Protein AF-A0A741E3R8-F1 (afdb_monomer_lite)

InterPro domains:
  IPR009739 Lysozyme inhibitor LprI-like, N-terminal [PF07007] (12-61)

Radius of gyration: 17.71 Å; chains: 1; bounding box: 49×17×45 Å

Structure (mmCIF, N/CA/C/O backbone):
data_AF-A0A741E3R8-F1
#
_entry.id   AF-A0A741E3R8-F1
#
loop_
_atom_site.group_PDB
_atom_site.id
_atom_site.type_symbol
_atom_site.label_atom_id
_atom_site.label_alt_id
_atom_site.label_comp_id
_atom_site.label_asym_id
_atom_site.label_entity_id
_atom_site.label_seq_id
_atom_site.pdbx_PDB_ins_code
_atom_site.Cartn_x
_atom_site.Cartn_y
_atom_site.Cartn_z
_atom_site.occupancy
_atom_site.B_iso_or_equiv
_atom_site.auth_seq_id
_atom_site.auth_comp_id
_atom_site.auth_asym_id
_atom_site.auth_atom_id
_atom_site.pdbx_PDB_model_num
ATOM 1 N N . ASN A 1 1 ? -21.584 -1.112 22.307 1.00 55.84 1 ASN A N 1
ATOM 2 C CA . ASN A 1 1 ? -20.936 -2.031 23.280 1.00 55.84 1 ASN A CA 1
ATOM 3 C C . ASN A 1 1 ? -19.635 -1.329 23.617 1.00 55.84 1 ASN A C 1
ATOM 5 O O . ASN A 1 1 ? -18.772 -1.330 22.759 1.00 55.84 1 ASN A O 1
ATOM 9 N N . ALA A 1 2 ? -19.535 -0.622 24.750 1.00 63.09 2 ALA A N 1
ATOM 10 C CA . ALA A 1 2 ? -18.600 0.510 24.917 1.00 63.09 2 ALA A CA 1
ATOM 11 C C . ALA A 1 2 ? -17.124 0.215 24.554 1.00 63.09 2 ALA A C 1
ATOM 13 O O . ALA A 1 2 ? -16.437 1.076 24.023 1.00 63.09 2 ALA A O 1
ATOM 14 N N . ALA A 1 3 ? -16.653 -1.022 24.751 1.00 66.44 3 ALA A N 1
ATOM 15 C CA . ALA A 1 3 ? -15.301 -1.437 24.364 1.00 66.44 3 ALA A CA 1
ATOM 16 C C . ALA A 1 3 ? -15.074 -1.535 22.837 1.00 66.44 3 ALA A C 1
ATOM 18 O O . ALA A 1 3 ? -13.954 -1.343 22.371 1.00 66.44 3 ALA A O 1
ATOM 19 N N . LEU A 1 4 ? -16.116 -1.842 22.057 1.00 65.94 4 LEU A N 1
ATOM 20 C CA . LEU A 1 4 ? -16.077 -1.838 20.589 1.00 65.94 4 LEU A CA 1
ATOM 21 C C . LEU A 1 4 ? -16.065 -0.400 20.052 1.00 65.94 4 LEU A C 1
ATOM 23 O O . LEU A 1 4 ? -15.316 -0.095 19.125 1.00 65.94 4 LEU A O 1
ATOM 27 N N . ASP A 1 5 ? -16.837 0.481 20.692 1.00 70.31 5 ASP A N 1
ATOM 28 C CA . ASP A 1 5 ? -16.976 1.888 20.309 1.00 70.31 5 ASP A CA 1
ATOM 29 C C . ASP A 1 5 ? -15.634 2.645 20.456 1.00 70.31 5 ASP A C 1
ATOM 31 O O . ASP A 1 5 ? -15.275 3.443 19.590 1.00 70.31 5 ASP A O 1
ATOM 35 N N . ASP A 1 6 ? -14.826 2.309 21.470 1.00 80.62 6 ASP A N 1
ATOM 36 C C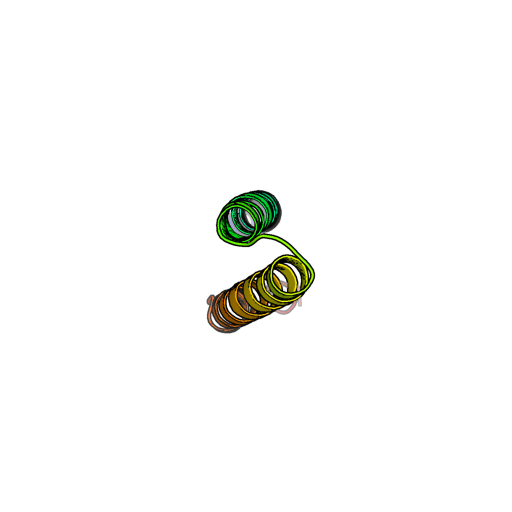A . ASP A 1 6 ? -13.468 2.850 21.658 1.00 80.62 6 ASP A CA 1
ATOM 37 C C . ASP A 1 6 ? -12.405 2.205 20.741 1.00 80.62 6 ASP A C 1
ATOM 39 O O . ASP A 1 6 ? -11.376 2.815 20.429 1.00 80.62 6 ASP A O 1
ATOM 43 N N . ALA A 1 7 ? -12.623 0.968 20.281 1.00 81.38 7 ALA A N 1
ATOM 44 C CA . ALA A 1 7 ? -11.666 0.239 19.446 1.00 81.38 7 ALA A CA 1
ATOM 45 C C . ALA A 1 7 ? -11.662 0.721 17.985 1.00 81.38 7 ALA A C 1
ATOM 47 O O . ALA A 1 7 ? -10.606 0.724 17.341 1.00 81.38 7 ALA A O 1
ATOM 48 N N . ILE A 1 8 ? -12.815 1.165 17.470 1.00 84.19 8 ILE A N 1
ATOM 49 C CA . ILE A 1 8 ? -12.973 1.619 16.080 1.00 84.19 8 ILE A CA 1
ATOM 50 C C . ILE A 1 8 ? -12.059 2.822 15.759 1.00 84.19 8 ILE A C 1
ATOM 52 O O . ILE A 1 8 ? -11.282 2.725 14.803 1.00 84.19 8 ILE A O 1
ATOM 56 N N . PRO A 1 9 ? -12.040 3.925 16.539 1.00 87.50 9 PRO A N 1
ATOM 57 C CA . PRO A 1 9 ? -11.142 5.054 16.276 1.00 87.50 9 PRO A CA 1
ATOM 58 C C . PRO A 1 9 ? -9.657 4.672 16.299 1.00 87.50 9 PRO A C 1
ATOM 60 O O . PRO A 1 9 ? -8.875 5.157 15.479 1.00 87.50 9 PRO A O 1
ATOM 63 N N . ILE A 1 10 ? -9.258 3.772 17.205 1.00 87.88 10 ILE A N 1
ATOM 64 C CA . ILE A 1 10 ? -7.877 3.279 17.305 1.00 87.88 10 ILE A CA 1
ATOM 65 C C . ILE A 1 10 ? -7.511 2.465 16.059 1.00 87.88 10 ILE A C 1
ATOM 67 O O . ILE A 1 10 ? -6.418 2.635 15.510 1.00 87.88 10 ILE A O 1
ATOM 71 N N . ALA A 1 11 ? -8.410 1.592 15.600 1.00 86.38 11 ALA A N 1
ATOM 72 C CA . ALA A 1 11 ? -8.211 0.794 14.396 1.00 86.38 11 ALA A CA 1
ATOM 73 C C . ALA A 1 11 ? -8.079 1.682 13.149 1.00 86.38 11 ALA A C 1
ATOM 75 O O . ALA A 1 11 ? -7.131 1.512 12.378 1.00 86.38 11 ALA A O 1
ATOM 76 N N . LEU A 1 12 ? -8.954 2.682 12.996 1.00 86.94 12 LEU A N 1
ATOM 77 C CA . LEU A 1 12 ? -8.890 3.655 11.901 1.00 86.94 12 LEU A CA 1
ATOM 78 C C . LEU A 1 12 ? -7.589 4.468 11.930 1.00 86.94 12 LEU A C 1
ATOM 80 O O . LEU A 1 12 ? -6.930 4.608 10.900 1.00 86.94 12 LEU A O 1
ATOM 84 N N . TYR A 1 13 ? -7.164 4.937 13.107 1.00 90.94 13 TYR A N 1
ATOM 85 C CA . TYR A 1 13 ? -5.888 5.639 13.264 1.00 90.94 13 TYR A CA 1
ATOM 86 C C . TYR A 1 13 ? -4.695 4.767 12.851 1.00 90.94 13 TYR A C 1
ATOM 88 O O . TYR A 1 13 ? -3.794 5.221 12.145 1.00 90.94 13 TYR A O 1
ATOM 96 N N . ARG A 1 14 ? -4.681 3.494 13.261 1.00 89.44 14 ARG A N 1
ATOM 97 C CA . ARG A 1 14 ? -3.620 2.545 12.888 1.00 89.44 14 ARG A CA 1
ATOM 98 C C . ARG A 1 14 ? -3.618 2.243 11.392 1.00 89.44 14 ARG A C 1
ATOM 100 O O . ARG A 1 14 ? -2.538 2.126 10.813 1.00 89.44 14 ARG A O 1
ATOM 107 N N . LEU A 1 15 ? -4.792 2.145 10.767 1.00 90.38 15 LEU A N 1
ATOM 108 C CA . LEU A 1 15 ? -4.918 1.959 9.323 1.00 90.38 15 LEU A CA 1
ATOM 109 C C . LEU A 1 15 ? -4.355 3.164 8.557 1.00 90.38 15 LEU A C 1
ATOM 111 O O . LEU A 1 15 ? -3.553 2.977 7.640 1.00 90.38 15 LEU A O 1
ATOM 115 N N . ASP A 1 16 ? -4.697 4.387 8.972 1.00 93.12 16 ASP A N 1
ATOM 116 C CA . ASP A 1 16 ? -4.148 5.614 8.382 1.00 93.12 16 ASP A CA 1
ATOM 117 C C . ASP A 1 16 ? -2.622 5.684 8.546 1.00 93.12 16 ASP A C 1
ATOM 119 O O . ASP A 1 16 ? -1.889 5.893 7.575 1.00 93.12 16 ASP A O 1
ATOM 123 N N . LYS A 1 17 ? -2.108 5.389 9.747 1.00 96.19 17 LYS A N 1
ATOM 124 C CA . LYS A 1 17 ? -0.660 5.300 9.988 1.00 96.19 17 LYS A CA 1
ATOM 125 C C . LYS A 1 17 ? 0.017 4.254 9.110 1.00 96.19 17 LYS A C 1
ATOM 127 O O . LYS A 1 17 ? 1.047 4.548 8.509 1.00 96.19 17 LYS A O 1
ATOM 132 N N . SER A 1 18 ? -0.572 3.069 8.973 1.00 94.62 18 SER A N 1
ATOM 133 C CA . SER A 1 18 ? -0.067 2.026 8.076 1.00 94.62 18 SER A CA 1
ATOM 134 C C . SER A 1 18 ? -0.010 2.503 6.621 1.00 94.62 18 SER A C 1
ATOM 136 O O . SER A 1 18 ? 0.966 2.228 5.924 1.00 94.62 18 SER A O 1
ATOM 138 N N . ASN A 1 19 ? -1.013 3.256 6.162 1.00 95.56 19 ASN A N 1
ATOM 139 C CA . ASN A 1 19 ? -1.024 3.827 4.818 1.00 95.56 19 ASN A CA 1
ATOM 140 C C . ASN A 1 19 ? 0.080 4.883 4.620 1.00 95.56 19 ASN A C 1
ATOM 142 O O . ASN A 1 19 ? 0.767 4.870 3.598 1.00 95.56 19 ASN A O 1
ATOM 146 N N . GLN A 1 20 ? 0.307 5.755 5.608 1.00 97.69 20 GLN A N 1
ATOM 147 C CA . GLN A 1 20 ? 1.401 6.735 5.574 1.00 97.69 20 GLN A CA 1
ATOM 148 C C . GLN A 1 20 ? 2.771 6.050 5.468 1.00 97.69 20 GLN A C 1
ATOM 150 O O . GLN A 1 20 ? 3.588 6.441 4.630 1.00 97.69 20 GLN A O 1
ATOM 155 N N . GLU A 1 21 ? 3.018 5.005 6.264 1.00 97.50 21 GLU A N 1
ATOM 156 C CA . GLU A 1 21 ? 4.277 4.252 6.187 1.00 97.50 21 GLU A CA 1
ATOM 157 C C . GLU A 1 21 ? 4.429 3.504 4.859 1.00 97.50 21 GLU A C 1
ATOM 159 O O . GLU A 1 21 ? 5.519 3.492 4.285 1.00 97.50 21 GLU A O 1
ATOM 164 N N . PHE A 1 22 ? 3.343 2.951 4.310 1.00 97.38 22 PHE A N 1
ATOM 165 C CA . PHE A 1 22 ? 3.369 2.329 2.986 1.00 97.38 22 PHE A CA 1
ATOM 166 C C . PHE A 1 22 ? 3.778 3.325 1.890 1.00 97.38 22 PHE A C 1
ATOM 168 O O . PHE A 1 22 ? 4.611 2.999 1.044 1.00 97.38 22 PHE A O 1
ATOM 175 N N . ILE A 1 23 ? 3.254 4.556 1.921 1.00 96.19 23 ILE A N 1
ATOM 176 C CA . ILE A 1 23 ? 3.632 5.602 0.960 1.00 96.19 23 ILE A CA 1
ATOM 177 C C . ILE A 1 23 ? 5.1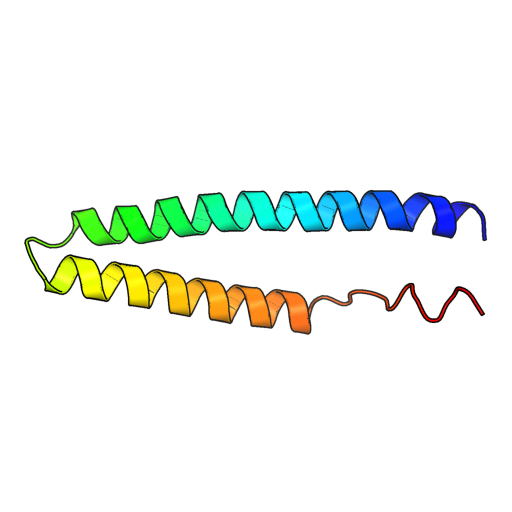34 5.904 1.049 1.00 96.19 23 ILE A C 1
ATOM 179 O O . ILE A 1 23 ? 5.794 5.992 0.010 1.00 96.19 23 ILE A O 1
ATOM 183 N N . ARG A 1 24 ? 5.692 6.018 2.265 1.00 96.31 24 ARG A N 1
ATOM 184 C CA . ARG A 1 24 ? 7.138 6.237 2.465 1.00 96.31 24 ARG A CA 1
ATOM 185 C C . ARG A 1 24 ? 7.968 5.065 1.950 1.00 96.31 24 ARG A C 1
ATOM 187 O O . ARG A 1 24 ? 8.932 5.283 1.220 1.00 96.31 24 ARG A O 1
ATOM 194 N N . TYR A 1 25 ? 7.568 3.838 2.280 1.00 95.12 25 TYR A N 1
ATOM 195 C CA . TYR A 1 25 ? 8.213 2.616 1.801 1.00 95.12 25 TYR A CA 1
ATOM 196 C C . TYR A 1 25 ? 8.230 2.548 0.269 1.00 95.12 25 TYR A C 1
ATOM 198 O O . TYR A 1 25 ? 9.292 2.370 -0.324 1.00 95.12 25 TYR A O 1
ATOM 206 N N . ARG A 1 26 ? 7.081 2.766 -0.381 1.00 94.88 26 ARG A N 1
ATOM 207 C CA . ARG A 1 26 ? 6.953 2.750 -1.845 1.00 94.88 26 ARG A CA 1
ATOM 208 C C . ARG A 1 26 ? 7.878 3.769 -2.504 1.00 94.88 26 ARG A C 1
ATOM 210 O O . ARG A 1 26 ? 8.549 3.436 -3.475 1.00 94.88 26 ARG A O 1
ATOM 217 N N . LEU A 1 27 ? 7.918 4.999 -1.983 1.00 91.25 27 LEU A N 1
ATOM 218 C CA . LEU A 1 27 ? 8.815 6.037 -2.497 1.00 91.25 27 LEU A CA 1
ATOM 219 C C . LEU A 1 27 ? 10.279 5.608 -2.366 1.00 91.25 27 LEU A C 1
ATOM 221 O O . LEU A 1 27 ? 10.994 5.620 -3.360 1.00 91.25 27 LEU A O 1
ATOM 225 N N . ALA A 1 28 ? 10.708 5.152 -1.187 1.00 90.88 28 ALA A N 1
ATOM 226 C CA . ALA A 1 28 ? 12.089 4.726 -0.967 1.00 90.88 28 ALA A CA 1
ATOM 227 C C . ALA A 1 28 ? 12.508 3.560 -1.884 1.00 90.88 28 ALA A C 1
ATOM 229 O O . ALA A 1 28 ? 13.572 3.615 -2.499 1.00 90.88 28 ALA A O 1
ATOM 230 N N . GLN A 1 29 ? 11.665 2.531 -2.025 1.00 89.00 29 GLN A N 1
ATOM 231 C CA . GLN A 1 29 ? 11.955 1.370 -2.876 1.00 89.00 29 GLN A CA 1
ATOM 232 C C . GLN A 1 29 ? 12.018 1.739 -4.361 1.00 89.00 29 GLN A C 1
ATOM 234 O O . GLN A 1 29 ? 12.942 1.334 -5.068 1.00 89.00 29 GLN A O 1
ATOM 239 N N . CYS A 1 30 ? 11.064 2.537 -4.844 1.00 88.31 30 CYS A N 1
ATOM 240 C CA . CYS A 1 30 ? 11.008 2.877 -6.263 1.00 88.31 30 CYS A CA 1
ATOM 241 C C . CYS A 1 30 ? 12.027 3.951 -6.660 1.00 88.31 30 CYS A C 1
ATOM 243 O O . CYS A 1 30 ? 12.548 3.893 -7.771 1.00 88.31 30 CYS A O 1
ATOM 245 N N . SER A 1 31 ? 12.386 4.872 -5.761 1.00 81.88 31 SER A N 1
ATOM 246 C CA . SER A 1 31 ? 13.513 5.792 -5.971 1.00 81.88 31 SER A CA 1
ATOM 247 C C . SER A 1 31 ? 14.859 5.067 -5.925 1.00 81.88 31 SER A C 1
ATOM 249 O O . SER A 1 31 ? 15.763 5.407 -6.682 1.00 81.88 31 SER A O 1
ATOM 251 N N . PHE A 1 32 ? 15.008 4.015 -5.110 1.00 70.19 32 PHE A N 1
ATOM 252 C CA . PHE A 1 32 ? 16.193 3.162 -5.198 1.00 70.19 32 PHE A CA 1
ATOM 253 C C . PHE A 1 32 ? 16.293 2.482 -6.569 1.00 70.19 32 PHE A C 1
ATOM 255 O O . PHE A 1 32 ? 17.379 2.463 -7.138 1.00 70.19 32 PHE A O 1
ATOM 262 N N . ALA A 1 33 ? 15.185 2.005 -7.149 1.00 63.44 33 ALA A N 1
ATOM 263 C CA . ALA A 1 33 ? 15.179 1.414 -8.493 1.00 63.44 33 ALA A CA 1
ATOM 264 C C . ALA A 1 33 ? 15.645 2.389 -9.599 1.00 63.44 33 ALA A C 1
ATOM 266 O O . ALA A 1 33 ? 16.201 1.946 -10.608 1.00 63.44 33 ALA A O 1
ATOM 267 N N . GLU A 1 34 ? 15.476 3.700 -9.396 1.00 64.12 34 GLU A N 1
ATOM 268 C CA . GLU A 1 34 ? 15.984 4.752 -10.290 1.00 64.12 34 GLU A CA 1
ATOM 269 C C . GLU A 1 34 ? 17.521 4.793 -10.324 1.00 64.12 34 GLU A C 1
ATOM 271 O O . GLU A 1 34 ? 18.125 4.981 -11.381 1.00 64.12 34 GLU A O 1
ATOM 276 N N . SER A 1 35 ? 18.170 4.533 -9.181 1.00 66.12 35 SER A N 1
ATOM 277 C CA . SER A 1 35 ? 19.636 4.586 -9.044 1.00 66.12 35 SER A CA 1
ATOM 278 C C . SER A 1 35 ? 20.399 3.534 -9.868 1.00 66.12 35 SER A C 1
ATOM 280 O O . SER A 1 35 ? 21.619 3.609 -9.984 1.00 66.12 35 SER A O 1
ATOM 282 N N . TRP A 1 36 ? 19.694 2.582 -10.492 1.00 61.31 36 TRP A N 1
ATOM 283 C CA . TRP A 1 36 ? 20.270 1.486 -11.283 1.00 61.31 36 TRP A CA 1
ATOM 284 C C . TRP A 1 36 ? 20.196 1.727 -12.803 1.00 61.31 36 TRP A C 1
ATOM 286 O O . TRP A 1 36 ? 20.482 0.810 -13.579 1.00 61.31 36 TRP A O 1
ATOM 296 N N . GLY A 1 37 ? 19.767 2.910 -1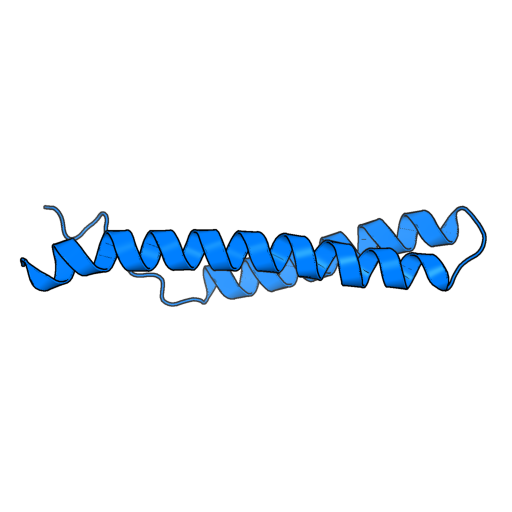3.267 1.00 58.69 37 GLY A N 1
ATOM 297 C CA . GLY A 1 37 ? 19.579 3.178 -14.697 1.00 58.69 37 GLY A CA 1
ATOM 298 C C . GLY A 1 37 ? 19.884 4.612 -15.129 1.00 58.69 37 GLY A C 1
ATOM 299 O O . GLY A 1 37 ? 19.337 5.567 -14.591 1.00 58.69 37 GLY A O 1
ATOM 300 N N . ASN A 1 38 ? 20.683 4.754 -16.190 1.00 52.47 38 ASN A N 1
ATOM 301 C CA . ASN A 1 38 ? 20.935 6.030 -16.861 1.00 52.47 38 ASN A CA 1
ATOM 302 C C . ASN A 1 38 ? 19.892 6.223 -17.990 1.00 52.47 38 ASN A C 1
ATOM 304 O O . ASN A 1 38 ? 19.962 5.528 -19.003 1.00 52.47 38 ASN A O 1
ATOM 308 N N . GLY A 1 39 ? 18.921 7.139 -17.845 1.00 61.34 39 GLY A N 1
ATOM 309 C CA . GLY A 1 39 ? 18.017 7.576 -18.935 1.00 61.34 39 GLY A CA 1
ATOM 310 C C . GLY A 1 39 ? 16.539 7.144 -18.835 1.00 61.34 39 GLY A C 1
ATOM 311 O O . GLY A 1 39 ? 16.051 6.792 -17.766 1.00 61.34 39 GLY A O 1
ATOM 312 N N . VAL A 1 40 ? 15.806 7.171 -19.965 1.00 58.91 40 VAL A N 1
ATOM 313 C CA . VAL A 1 40 ? 14.335 6.953 -20.072 1.00 58.91 40 VAL A CA 1
ATOM 314 C C . VAL A 1 40 ? 13.864 5.612 -19.478 1.00 58.91 40 VAL A C 1
ATOM 316 O O . VAL A 1 40 ? 12.777 5.534 -18.911 1.00 58.91 40 VAL A O 1
ATOM 319 N N . GLY A 1 41 ? 14.703 4.570 -19.523 1.00 59.16 41 GLY A N 1
ATOM 320 C CA . GLY A 1 41 ? 14.411 3.275 -18.894 1.00 59.16 41 GLY A CA 1
ATOM 321 C C . GLY A 1 41 ? 14.334 3.323 -17.362 1.00 59.16 41 GLY A C 1
ATOM 322 O O . GLY A 1 41 ? 13.702 2.459 -16.760 1.00 59.16 41 GLY A O 1
ATOM 323 N N . SER A 1 42 ? 14.930 4.339 -16.731 1.00 63.81 42 SER A N 1
ATOM 324 C CA . SER A 1 42 ? 14.847 4.576 -15.286 1.00 63.81 42 SER A CA 1
ATOM 325 C C . SER A 1 42 ? 13.458 5.084 -14.877 1.00 63.81 42 SER A C 1
ATOM 327 O O . SER A 1 42 ? 12.843 4.564 -13.947 1.00 63.81 42 SER A O 1
ATOM 329 N N . PHE A 1 43 ? 12.883 5.994 -15.671 1.00 65.56 43 PHE A N 1
ATOM 330 C CA . PHE A 1 43 ? 11.532 6.515 -15.455 1.00 65.56 43 PHE A CA 1
ATOM 331 C C . PHE A 1 43 ? 10.475 5.408 -15.564 1.00 65.56 43 PHE A C 1
ATOM 333 O O . PHE A 1 43 ? 9.664 5.237 -14.659 1.00 65.56 43 PHE A O 1
ATOM 340 N N . THR A 1 44 ? 10.519 4.580 -16.616 1.00 73.50 44 THR A N 1
ATOM 341 C CA . THR A 1 44 ? 9.577 3.454 -16.774 1.00 73.50 44 THR A CA 1
ATOM 342 C C . THR A 1 44 ? 9.668 2.449 -15.618 1.00 73.50 44 THR A C 1
ATOM 344 O O . THR A 1 44 ? 8.644 1.919 -15.185 1.00 73.50 44 THR A O 1
ATOM 347 N N . ARG A 1 45 ? 10.869 2.221 -15.064 1.00 77.69 45 ARG A N 1
ATOM 348 C CA . ARG A 1 45 ? 11.072 1.343 -13.898 1.00 77.69 45 ARG A CA 1
ATOM 349 C C . ARG A 1 45 ?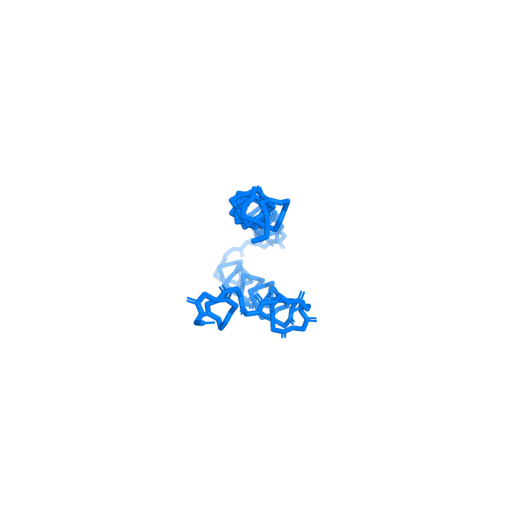 10.415 1.883 -12.628 1.00 77.69 45 ARG A C 1
ATOM 351 O O . ARG A 1 45 ? 9.848 1.088 -11.881 1.00 77.69 45 ARG A O 1
ATOM 358 N N . ILE A 1 46 ? 10.427 3.199 -12.405 1.00 83.69 46 ILE A N 1
ATOM 359 C CA . ILE A 1 46 ? 9.761 3.815 -11.246 1.00 83.69 46 ILE A CA 1
ATOM 360 C C . ILE A 1 46 ? 8.253 3.560 -11.286 1.00 83.69 46 ILE A C 1
ATOM 362 O O . ILE A 1 46 ? 7.692 3.077 -10.303 1.00 83.69 46 ILE A O 1
ATOM 366 N N . TYR A 1 47 ? 7.592 3.840 -12.415 1.00 84.56 47 TYR A N 1
ATOM 367 C CA . TYR A 1 47 ? 6.141 3.636 -12.521 1.00 84.56 47 TYR A CA 1
ATOM 368 C C . TYR A 1 47 ? 5.762 2.168 -12.403 1.00 84.56 47 TYR A C 1
ATOM 370 O O . TYR A 1 47 ? 4.778 1.853 -11.737 1.00 84.56 47 TYR A O 1
ATOM 378 N N . PHE A 1 48 ? 6.555 1.276 -13.000 1.00 88.44 48 PHE A N 1
ATOM 379 C CA . PHE A 1 48 ? 6.335 -0.157 -12.860 1.00 88.44 48 PHE A CA 1
ATOM 380 C C . PHE A 1 48 ? 6.454 -0.605 -11.394 1.00 88.44 48 PHE A C 1
ATOM 382 O O . PHE A 1 48 ? 5.553 -1.266 -10.886 1.00 88.44 48 PHE A O 1
ATOM 389 N N . CYS A 1 49 ? 7.504 -0.172 -10.685 1.00 91.25 49 CYS A N 1
ATOM 390 C CA . CYS A 1 49 ? 7.670 -0.437 -9.254 1.00 91.25 49 CYS A CA 1
ATOM 391 C C . CYS A 1 49 ? 6.485 0.085 -8.430 1.00 91.25 49 CYS A C 1
ATOM 393 O O . CYS A 1 49 ? 5.922 -0.643 -7.612 1.00 91.25 49 CYS A O 1
ATOM 395 N N . MET A 1 50 ? 6.064 1.333 -8.666 1.00 93.12 50 MET A N 1
ATOM 396 C CA . MET A 1 50 ? 4.936 1.921 -7.945 1.00 93.12 50 MET A CA 1
ATOM 397 C C . MET A 1 50 ? 3.635 1.161 -8.210 1.00 93.12 50 MET A C 1
ATOM 399 O O . MET A 1 50 ? 2.871 0.938 -7.273 1.00 93.12 50 MET A O 1
ATOM 403 N N . ALA A 1 51 ? 3.379 0.765 -9.460 1.00 93.94 51 ALA A N 1
ATOM 404 C CA . ALA A 1 51 ? 2.188 0.014 -9.839 1.00 93.94 51 ALA A CA 1
ATOM 405 C C . ALA A 1 51 ? 2.145 -1.364 -9.166 1.00 93.94 51 ALA A C 1
ATOM 407 O O . ALA A 1 51 ? 1.118 -1.724 -8.592 1.00 93.94 51 ALA A O 1
ATOM 408 N N . GLU A 1 52 ? 3.260 -2.095 -9.173 1.00 94.75 52 GLU A N 1
ATOM 409 C CA . GLU A 1 52 ? 3.352 -3.420 -8.558 1.00 94.75 52 GLU A CA 1
ATOM 410 C C . GLU A 1 52 ? 3.155 -3.355 -7.036 1.00 94.75 52 GLU A C 1
ATOM 412 O O . GLU A 1 52 ? 2.321 -4.071 -6.484 1.00 94.75 52 GLU A O 1
ATOM 417 N N . LEU A 1 53 ? 3.828 -2.424 -6.350 1.00 95.94 53 LEU A N 1
ATOM 418 C CA . LEU A 1 53 ? 3.644 -2.249 -4.905 1.00 95.94 53 LEU A CA 1
ATOM 419 C C . LEU A 1 53 ? 2.221 -1.796 -4.549 1.00 95.94 53 LEU A C 1
ATOM 421 O O . LEU A 1 53 ? 1.667 -2.233 -3.540 1.00 95.94 53 LEU A O 1
ATOM 425 N N . ASN A 1 54 ? 1.599 -0.943 -5.370 1.00 96.25 54 ASN A N 1
ATOM 426 C CA . ASN A 1 54 ? 0.204 -0.545 -5.174 1.00 96.25 54 ASN A CA 1
ATOM 427 C C . ASN A 1 54 ? -0.755 -1.730 -5.345 1.00 96.25 54 ASN A C 1
ATOM 429 O O . ASN A 1 54 ? -1.687 -1.862 -4.553 1.00 96.25 54 ASN A O 1
ATOM 433 N N . LYS A 1 55 ? -0.524 -2.596 -6.340 1.00 96.25 55 LYS A N 1
ATOM 434 C CA . LYS A 1 55 ? -1.311 -3.817 -6.546 1.00 96.25 55 LYS A CA 1
ATOM 435 C C . LYS A 1 55 ? -1.221 -4.734 -5.325 1.00 96.25 55 LYS A C 1
ATOM 437 O O . LYS A 1 55 ? -2.252 -5.117 -4.781 1.00 96.25 55 LYS A O 1
ATOM 442 N N . GLN A 1 56 ? -0.009 -5.007 -4.842 1.00 95.25 56 GLN A N 1
ATOM 443 C CA . GLN A 1 56 ? 0.202 -5.831 -3.647 1.00 95.25 56 GLN A CA 1
ATOM 444 C C . GLN A 1 56 ? -0.480 -5.231 -2.410 1.00 95.25 56 GLN A C 1
ATOM 446 O O . GLN A 1 56 ? -1.101 -5.946 -1.626 1.00 95.25 56 GLN A O 1
ATOM 451 N N . ARG A 1 57 ? -0.425 -3.904 -2.237 1.00 95.94 57 ARG A N 1
ATOM 452 C CA . ARG A 1 57 ? -1.129 -3.229 -1.138 1.00 95.94 57 ARG A CA 1
ATOM 453 C C . ARG A 1 57 ? -2.646 -3.339 -1.261 1.00 95.94 57 ARG A C 1
ATOM 455 O O . ARG A 1 57 ? -3.309 -3.522 -0.244 1.00 95.94 57 ARG A O 1
ATOM 462 N N . ALA A 1 58 ? -3.196 -3.236 -2.468 1.00 94.56 58 ALA A N 1
ATOM 463 C CA . ALA A 1 58 ? -4.624 -3.426 -2.694 1.00 94.56 58 ALA A CA 1
ATOM 464 C C . ALA A 1 58 ? -5.055 -4.850 -2.313 1.00 94.56 58 ALA A C 1
ATOM 466 O O . ALA A 1 58 ? -6.018 -5.010 -1.569 1.00 94.56 58 ALA A O 1
ATOM 467 N N . GLU A 1 59 ? -4.293 -5.868 -2.722 1.00 93.06 59 GLU A N 1
ATOM 468 C CA . GLU A 1 59 ? -4.538 -7.261 -2.329 1.00 93.06 59 GLU A CA 1
ATOM 469 C C . GLU A 1 59 ? -4.470 -7.444 -0.806 1.00 93.06 59 GLU A C 1
ATOM 471 O O . GLU A 1 59 ? -5.338 -8.098 -0.233 1.00 93.06 59 GLU A O 1
ATOM 476 N N . GLN A 1 60 ? -3.496 -6.830 -0.127 1.00 90.81 60 GLN A N 1
ATOM 477 C CA . GLN A 1 60 ? -3.416 -6.861 1.338 1.00 90.81 60 GLN A CA 1
ATOM 478 C C . GLN A 1 60 ? -4.636 -6.226 2.008 1.00 90.81 60 GLN A C 1
ATOM 480 O O . GLN A 1 60 ? -5.095 -6.739 3.018 1.00 90.81 60 GLN A O 1
ATOM 485 N N . LEU A 1 61 ? -5.148 -5.111 1.484 1.00 90.75 61 LEU A N 1
ATOM 486 C CA . LEU A 1 61 ? -6.305 -4.421 2.060 1.00 90.75 61 LEU A CA 1
ATOM 487 C C . LEU A 1 61 ? -7.621 -5.152 1.779 1.00 90.75 61 LEU A C 1
ATOM 489 O O . LEU A 1 61 ? -8.500 -5.138 2.629 1.00 90.75 61 LEU A O 1
ATOM 493 N N . MET A 1 62 ? -7.748 -5.801 0.620 1.00 87.12 62 MET A N 1
ATOM 494 C CA . MET A 1 62 ? -8.926 -6.603 0.273 1.00 87.12 62 MET A CA 1
ATOM 495 C C . MET A 1 62 ? -9.019 -7.900 1.083 1.00 87.12 62 MET A C 1
ATOM 497 O O . MET A 1 62 ? -10.121 -8.341 1.387 1.00 87.12 62 MET A O 1
ATOM 501 N N . HIS A 1 63 ? -7.878 -8.516 1.407 1.00 83.94 63 HIS A N 1
ATOM 502 C CA . HIS A 1 63 ? -7.822 -9.748 2.203 1.00 83.94 63 HIS A CA 1
ATOM 503 C C . HIS A 1 63 ? -7.549 -9.506 3.687 1.00 83.94 63 HIS A C 1
ATOM 505 O O . HIS A 1 63 ? -7.544 -10.454 4.472 1.00 83.94 63 HIS A O 1
ATOM 511 N N . ALA A 1 64 ? -7.285 -8.262 4.087 1.00 74.06 64 ALA A N 1
ATOM 512 C CA . ALA A 1 64 ? -7.324 -7.912 5.490 1.00 74.06 64 ALA A CA 1
ATOM 513 C C . ALA A 1 64 ? -8.765 -8.121 5.945 1.00 74.06 64 AL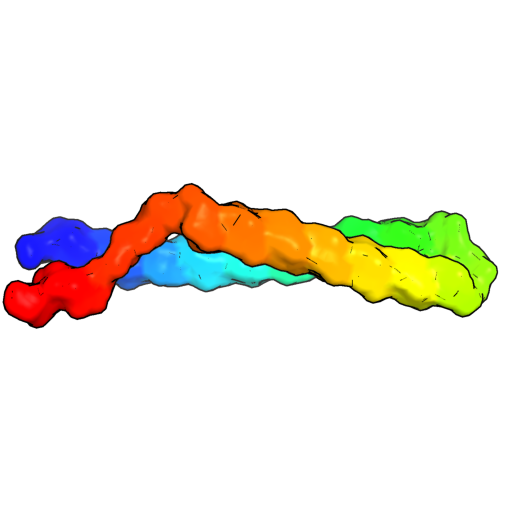A A C 1
ATOM 515 O O . ALA A 1 64 ? -9.695 -7.587 5.343 1.00 74.06 64 ALA A O 1
ATOM 516 N N . ASP A 1 65 ? -8.937 -8.917 6.992 1.00 67.50 65 ASP A N 1
ATOM 517 C CA . ASP A 1 65 ? -10.213 -9.074 7.672 1.00 67.50 65 ASP A CA 1
ATOM 518 C C . ASP A 1 65 ? -10.519 -7.737 8.366 1.00 67.50 65 ASP A C 1
ATOM 520 O O . ASP A 1 65 ? -10.182 -7.527 9.530 1.00 67.50 65 ASP A O 1
ATOM 524 N N . ILE A 1 66 ? -10.980 -6.755 7.583 1.00 65.50 66 ILE A N 1
ATOM 525 C CA . ILE A 1 66 ? -11.372 -5.420 8.027 1.00 65.50 66 ILE A CA 1
ATOM 526 C C . ILE A 1 66 ? -12.864 -5.535 8.330 1.00 65.50 66 ILE A C 1
ATOM 528 O O . ILE A 1 66 ? -13.664 -5.562 7.390 1.00 65.50 66 ILE A O 1
ATOM 532 N N . PRO A 1 67 ? -13.259 -5.622 9.612 1.00 61.91 67 PRO A N 1
ATOM 533 C CA . PRO A 1 67 ? -14.661 -5.747 9.972 1.00 61.91 67 PRO A CA 1
ATOM 534 C C . PRO A 1 67 ? -15.449 -4.566 9.403 1.00 61.91 67 PRO A C 1
ATOM 536 O O . PRO A 1 67 ? -14.990 -3.419 9.447 1.00 61.91 67 PRO A O 1
ATOM 539 N N . ASN A 1 68 ? -16.638 -4.833 8.862 1.00 65.00 68 ASN A N 1
ATOM 540 C CA . ASN A 1 68 ? -17.528 -3.773 8.412 1.00 65.00 68 ASN A CA 1
ATOM 541 C C . ASN A 1 68 ? -18.202 -3.107 9.620 1.00 65.00 68 ASN A C 1
ATOM 543 O O . ASN A 1 68 ? -19.349 -3.392 9.952 1.00 65.00 68 ASN A O 1
ATOM 547 N N . TYR A 1 69 ? -17.501 -2.163 10.244 1.00 61.66 69 TYR A N 1
ATOM 548 C CA . TYR A 1 69 ? -17.993 -1.439 11.419 1.00 61.66 69 TYR A CA 1
ATOM 549 C C . TYR A 1 69 ? -19.229 -0.555 11.146 1.00 61.66 69 TYR A C 1
ATOM 551 O O . TYR A 1 69 ? -19.782 0.025 12.077 1.00 61.66 69 TYR A O 1
ATOM 559 N N . THR A 1 70 ? -19.670 -0.416 9.887 1.00 59.47 70 THR A N 1
ATOM 560 C CA . THR A 1 70 ? -20.895 0.333 9.548 1.00 59.47 70 THR A CA 1
ATOM 561 C C . THR A 1 70 ? -22.170 -0.496 9.705 1.00 59.47 70 THR A C 1
ATOM 563 O O . THR A 1 70 ? -23.249 0.080 9.833 1.00 59.47 70 THR A O 1
ATOM 566 N N . GLU A 1 71 ? -22.074 -1.827 9.752 1.00 56.50 71 GLU A N 1
ATOM 567 C CA . GLU A 1 71 ? -23.236 -2.705 9.954 1.00 56.50 71 GLU A CA 1
ATOM 568 C C . GLU A 1 71 ? -23.594 -2.895 11.434 1.00 56.50 71 GLU A C 1
ATOM 570 O O . GLU A 1 71 ? -24.772 -3.039 11.753 1.00 56.50 71 GLU A O 1
ATOM 575 N N . ASP A 1 72 ? -22.622 -2.764 12.341 1.00 52.56 72 ASP A N 1
ATOM 576 C CA . ASP A 1 72 ? -22.803 -2.940 13.793 1.00 52.56 72 ASP A CA 1
ATOM 577 C C . ASP A 1 72 ? -23.497 -1.752 14.497 1.00 52.56 72 ASP A C 1
ATOM 579 O O . ASP A 1 72 ? -23.685 -1.762 15.713 1.00 52.56 72 ASP A O 1
ATOM 583 N N . THR A 1 73 ? -23.872 -0.708 13.748 1.00 51.81 73 THR A N 1
ATOM 584 C CA . THR A 1 73 ? -24.535 0.506 14.273 1.00 51.81 73 THR A CA 1
ATOM 585 C C . THR A 1 73 ? -26.056 0.533 14.065 1.00 51.81 73 THR A C 1
ATOM 587 O O . THR A 1 73 ? -26.675 1.574 14.291 1.00 51.81 73 THR A O 1
ATOM 590 N N . LYS A 1 74 ? -26.671 -0.584 13.647 1.00 44.34 74 LYS A N 1
ATOM 591 C CA . LYS A 1 74 ? -28.133 -0.720 13.500 1.00 44.34 74 LYS A CA 1
ATOM 592 C C . LYS A 1 74 ? -28.798 -1.432 14.671 1.00 44.34 74 LYS A C 1
ATOM 594 O O . 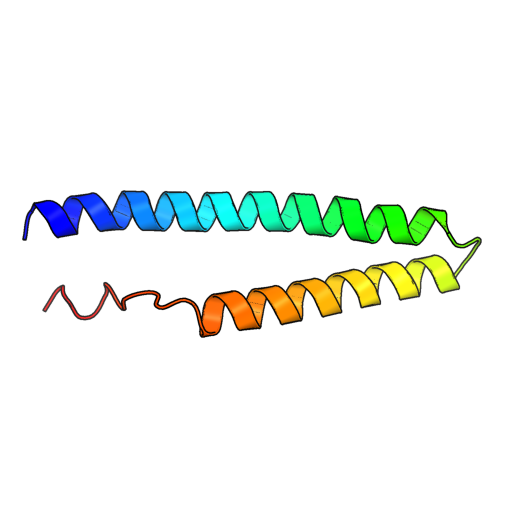LYS A 1 74 ? -28.237 -2.436 15.155 1.00 44.34 74 LYS A O 1
#

Foldseek 3Di:
DVVVVVVVVVVVVVVVVVVVVLVVVLCVVLVVQLVVDDDPVSVVSSVVSSVVSVVVVVVVVVPPPPDPPVVVPD

Secondary structure (DSSP, 8-state):
-HHHHHHHHHHHHHHHHHHHHHHHHHHHHHHHHHTT-SSHHHHHHHHHHHHHHHHHHHHHHHHS----TTTTT-

Sequence (74 aa):
NAALDDAIPIALYRLDKSNQEFIRYRLAQCSFAESWGNGVGSFTRIYFCMAELNKQRAEQLMHADIPNYTEDTK

pLDDT: mean 79.59, std 15.17, range [44.34, 97.69]

Organism: Salmonella enterica (NCBI:txid28901)